Protein AF-A0A645CN27-F1 (afdb_monomer)

InterPro domains:
  IPR013780 Glycosyl hydrolase, all-beta [G3DSA:2.60.40.1180] (3-57)
  IPR013780 Glycosyl hydrolase, all-beta [G3DSA:2.60.40.1180] (58-162)
  IPR033403 Domain of unknown function DUF5110 [PF17137] (73-142)
  IPR048395 Glycosyl hydrolase family 31, C-terminal domain [PF21365] (1-57)
  IPR051816 Glycosyl Hydrolase Family 31 [PTHR43863] (1-114)

Mean predicted aligned error: 4.0 Å

Structure (mmCIF, N/CA/C/O backbone):
data_AF-A0A645CN27-F1
#
_entry.id   AF-A0A645CN27-F1
#
loop_
_atom_site.group_PDB
_atom_site.id
_atom_site.type_symbol
_atom_site.label_atom_id
_atom_site.label_alt_id
_atom_site.label_comp_id
_atom_site.label_asym_id
_atom_site.label_entity_id
_atom_site.label_seq_id
_atom_site.pdbx_PDB_ins_code
_atom_site.Cartn_x
_atom_site.Cartn_y
_atom_site.Cartn_z
_atom_site.occupancy
_atom_site.B_iso_or_equiv
_atom_site.auth_seq_id
_atom_site.auth_comp_id
_atom_site.auth_asym_id
_atom_site.auth_atom_id
_atom_site.pdbx_PDB_model_num
ATOM 1 N N . MET A 1 1 ? -10.201 -2.107 4.453 1.00 93.31 1 MET A N 1
ATOM 2 C CA . MET A 1 1 ? -11.663 -2.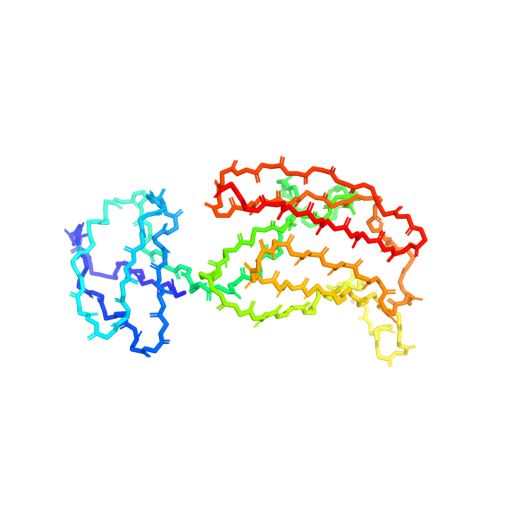084 4.676 1.00 93.31 1 MET A CA 1
ATOM 3 C C . MET A 1 1 ? -12.151 -0.648 4.592 1.00 93.31 1 MET A C 1
ATOM 5 O O . MET A 1 1 ? -11.508 0.226 5.158 1.00 93.31 1 MET A O 1
ATOM 9 N N . VAL A 1 2 ? -13.267 -0.406 3.903 1.00 93.81 2 VAL A N 1
ATOM 10 C CA . VAL A 1 2 ? -13.902 0.919 3.796 1.00 93.81 2 VAL A CA 1
ATOM 11 C C . VAL A 1 2 ? -15.335 0.804 4.308 1.00 93.81 2 VAL A C 1
ATOM 13 O O . VAL A 1 2 ? -16.037 -0.141 3.948 1.00 93.81 2 VAL A O 1
ATOM 16 N N . ALA A 1 3 ? -15.763 1.732 5.161 1.00 93.19 3 ALA A N 1
ATOM 17 C CA . ALA A 1 3 ? -17.072 1.699 5.810 1.00 93.19 3 ALA A CA 1
ATOM 18 C C . ALA A 1 3 ? -17.780 3.067 5.695 1.00 93.19 3 ALA A C 1
ATOM 20 O O . ALA A 1 3 ? -17.893 3.787 6.688 1.00 93.19 3 ALA A O 1
ATOM 21 N N . PRO A 1 4 ? -18.305 3.429 4.506 1.00 91.56 4 PRO A N 1
ATOM 22 C CA . PRO A 1 4 ? -18.884 4.753 4.251 1.00 91.56 4 PRO A CA 1
ATOM 23 C C . PRO A 1 4 ? -20.130 5.038 5.104 1.00 91.56 4 PRO A C 1
ATOM 25 O O . PRO A 1 4 ? -20.914 4.136 5.389 1.00 91.56 4 PRO A O 1
ATOM 28 N N . VAL A 1 5 ? -20.366 6.285 5.501 1.00 90.94 5 VAL A N 1
ATOM 29 C CA . VAL A 1 5 ? -21.633 6.663 6.151 1.00 90.94 5 VAL A CA 1
ATOM 30 C C . VAL A 1 5 ? -22.692 6.872 5.069 1.00 90.94 5 VAL A C 1
ATOM 32 O O . VAL A 1 5 ? -22.509 7.703 4.188 1.00 90.94 5 VAL A O 1
ATOM 35 N N . LEU A 1 6 ? -23.776 6.092 5.112 1.00 90.25 6 LEU A N 1
ATOM 36 C CA . LEU A 1 6 ? -24.801 6.071 4.054 1.00 90.25 6 LEU A CA 1
ATOM 37 C C . LEU A 1 6 ? -26.114 6.753 4.456 1.00 90.25 6 LEU A C 1
ATOM 39 O O . LEU A 1 6 ? -26.921 7.097 3.598 1.00 90.25 6 LEU A O 1
ATOM 43 N N . GLU A 1 7 ? -26.341 6.941 5.754 1.00 90.38 7 GLU A N 1
ATOM 44 C CA . GLU A 1 7 ? -27.564 7.543 6.280 1.00 90.38 7 GLU A CA 1
ATOM 45 C C . GLU A 1 7 ? -27.386 9.048 6.487 1.00 90.38 7 GLU A C 1
ATOM 47 O O . GLU A 1 7 ? -26.429 9.500 7.123 1.00 90.38 7 GLU A O 1
ATOM 52 N N . GLN A 1 8 ? -28.348 9.829 5.991 1.00 90.19 8 GLN A N 1
ATOM 53 C CA . GLN A 1 8 ? -28.351 11.279 6.146 1.00 90.19 8 GLN A CA 1
ATOM 54 C C . GLN A 1 8 ? -28.283 11.680 7.627 1.00 90.19 8 GLN A C 1
ATOM 56 O O . GLN A 1 8 ? -29.024 11.177 8.469 1.00 90.19 8 GLN A O 1
ATOM 61 N N . GLY A 1 9 ? -27.399 12.628 7.940 1.00 89.62 9 GLY A N 1
ATOM 62 C CA . GLY A 1 9 ? -27.280 13.215 9.277 1.00 89.62 9 GLY A CA 1
ATOM 63 C C . GLY A 1 9 ? -26.536 12.356 10.304 1.00 89.62 9 GLY A C 1
ATOM 64 O O . GLY A 1 9 ? -26.266 12.849 11.401 1.00 89.62 9 GLY A O 1
ATOM 65 N N . LYS A 1 10 ? -26.152 11.114 9.980 1.00 91.12 10 LYS A N 1
ATOM 66 C CA . LYS A 1 10 ? -25.263 10.326 10.843 1.00 91.12 10 LYS A CA 1
ATOM 67 C C . LYS A 1 10 ? -23.846 10.900 10.802 1.00 91.12 10 LYS A C 1
ATOM 69 O O . LYS A 1 10 ? -23.338 11.235 9.739 1.00 91.12 10 LYS A O 1
ATOM 74 N N . LYS A 1 11 ? -23.217 10.986 11.975 1.00 92.00 11 LYS A N 1
ATOM 75 C CA . LYS A 1 11 ? -21.825 11.438 12.161 1.00 92.00 11 LYS A CA 1
ATOM 76 C C . LYS A 1 11 ? -20.939 10.391 12.826 1.00 92.00 11 LYS A C 1
ATOM 78 O O . LYS A 1 11 ? -19.790 10.667 13.124 1.00 92.00 11 LYS A O 1
ATOM 83 N N . ALA A 1 12 ? -21.476 9.200 13.064 1.00 93.06 12 ALA A N 1
ATOM 84 C CA . ALA A 1 12 ? -20.742 8.079 13.616 1.00 93.06 12 ALA A CA 1
ATOM 85 C C . ALA A 1 12 ? -21.276 6.778 13.022 1.00 93.06 12 ALA A C 1
ATOM 87 O O . ALA A 1 12 ? -22.451 6.687 12.644 1.00 93.06 12 ALA A O 1
ATOM 88 N N . ARG A 1 13 ? -20.413 5.767 12.952 1.00 93.50 13 ARG A N 1
ATOM 89 C CA . ARG A 1 13 ? -20.758 4.436 12.455 1.00 93.50 13 ARG A CA 1
ATOM 90 C C . ARG A 1 13 ? -20.209 3.366 13.390 1.00 93.50 13 ARG A C 1
ATOM 92 O O . ARG A 1 13 ? -19.045 3.414 13.777 1.00 93.50 13 ARG A O 1
ATOM 99 N N . MET A 1 14 ? -21.044 2.377 13.707 1.00 95.12 14 MET A N 1
ATOM 100 C CA . MET A 1 14 ? -20.586 1.137 14.329 1.00 95.12 14 MET A CA 1
ATOM 101 C C . MET A 1 14 ? -20.001 0.221 13.248 1.00 95.12 14 MET A C 1
ATOM 103 O O . MET A 1 14 ? -20.640 -0.022 12.220 1.00 95.12 14 MET A O 1
ATOM 107 N N . ILE A 1 15 ? -18.781 -0.260 13.461 1.00 96.19 15 ILE A N 1
ATOM 108 C CA . ILE A 1 15 ? -17.993 -1.001 12.473 1.00 96.19 15 ILE A CA 1
ATOM 109 C C . ILE A 1 15 ? -17.481 -2.276 13.131 1.00 96.19 15 ILE A C 1
ATOM 111 O O . ILE A 1 15 ? -16.852 -2.214 14.181 1.00 96.19 15 ILE A O 1
ATOM 115 N N . TYR A 1 16 ? -17.739 -3.426 12.511 1.00 97.31 16 TYR A N 1
ATOM 116 C CA . TYR A 1 16 ? -17.106 -4.678 12.911 1.00 97.31 16 TYR A CA 1
ATOM 117 C C . TYR A 1 16 ? -15.721 -4.781 12.279 1.00 97.31 16 TYR A C 1
ATOM 119 O O . TYR A 1 16 ? -15.599 -4.714 11.055 1.00 97.31 16 TYR A O 1
ATOM 127 N N . LEU A 1 17 ? -14.697 -4.976 13.102 1.00 97.81 17 LEU A N 1
ATOM 128 C CA . LEU A 1 17 ? -13.361 -5.354 12.663 1.00 97.81 17 LEU A CA 1
ATOM 129 C C . LEU A 1 17 ? -13.277 -6.886 12.648 1.00 97.81 17 LEU A C 1
ATOM 131 O O . LEU A 1 17 ? -13.428 -7.499 13.707 1.00 97.81 17 LEU A O 1
ATOM 135 N N . PRO A 1 18 ? -13.056 -7.537 11.492 1.00 97.19 18 PRO A N 1
ATOM 136 C CA . PRO A 1 18 ? -12.944 -8.990 11.420 1.00 97.19 18 PRO A CA 1
ATOM 137 C C . PRO A 1 18 ? -11.858 -9.555 12.339 1.00 97.19 18 PRO A C 1
ATOM 139 O O . PRO A 1 18 ? -10.766 -8.995 12.443 1.00 97.19 18 PRO A O 1
ATOM 142 N N . LYS A 1 19 ? -12.166 -10.676 13.001 1.00 96.12 19 LYS A N 1
ATOM 143 C CA . LYS A 1 19 ? -11.218 -11.421 13.843 1.00 96.12 19 LYS A CA 1
ATOM 144 C C . LYS A 1 19 ? -10.087 -12.021 13.003 1.00 96.12 19 LYS A C 1
ATOM 146 O O . LYS A 1 19 ? -10.325 -12.465 11.886 1.00 96.12 19 LYS A O 1
ATOM 151 N N . GLY A 1 20 ? -8.902 -12.127 13.602 1.00 92.12 20 GLY A N 1
ATOM 152 C CA . GLY A 1 20 ? -7.734 -12.808 13.029 1.00 92.12 20 GLY A CA 1
ATOM 153 C C . GLY A 1 20 ? -6.648 -11.851 12.554 1.00 92.12 20 GLY A C 1
ATOM 154 O O . GLY A 1 20 ? -5.500 -12.258 12.450 1.00 92.12 20 GLY A O 1
ATOM 155 N N . ASP A 1 21 ? -7.002 -10.582 12.362 1.00 93.12 21 ASP A N 1
ATOM 156 C CA . ASP A 1 21 ? -6.091 -9.528 11.941 1.00 93.12 21 ASP A CA 1
ATOM 157 C C . ASP A 1 21 ? -6.167 -8.333 12.888 1.00 93.12 21 ASP A C 1
ATOM 159 O O . ASP A 1 21 ? -7.199 -8.092 13.520 1.00 93.12 21 ASP A O 1
ATOM 163 N N . ASN A 1 22 ? -5.094 -7.551 12.929 1.00 96.06 22 ASN A N 1
ATOM 164 C CA . ASN A 1 22 ? -5.122 -6.211 13.494 1.00 96.06 22 ASN A CA 1
ATOM 165 C C . ASN A 1 22 ? -5.434 -5.197 12.393 1.00 96.06 22 ASN A C 1
ATOM 167 O O . ASN A 1 22 ? -5.098 -5.386 11.218 1.00 96.06 22 ASN A O 1
ATOM 171 N N . TRP A 1 23 ? -6.067 -4.105 12.790 1.00 97.25 23 TRP A N 1
ATOM 172 C CA . TRP A 1 23 ? -6.538 -3.056 11.903 1.00 97.25 23 TRP A CA 1
ATOM 173 C C . TRP A 1 23 ? -5.983 -1.715 12.348 1.00 97.25 23 TRP A C 1
ATOM 175 O O . TRP A 1 23 ? -5.942 -1.423 13.533 1.00 97.25 23 TRP A O 1
ATOM 185 N N . ILE A 1 24 ? -5.590 -0.883 11.398 1.00 96.25 24 ILE A N 1
ATOM 186 C CA . ILE A 1 24 ? -5.040 0.446 11.634 1.00 96.25 24 ILE A CA 1
ATOM 187 C C . ILE A 1 24 ? -6.008 1.454 11.033 1.00 96.25 24 ILE A C 1
ATOM 189 O O . ILE A 1 24 ? -6.341 1.371 9.850 1.00 96.25 24 ILE A O 1
ATOM 193 N N . ASP A 1 25 ? -6.472 2.407 11.831 1.00 95.44 25 ASP A N 1
ATOM 194 C CA . ASP A 1 25 ? -7.265 3.521 11.324 1.00 95.44 25 ASP A CA 1
ATOM 195 C C . ASP A 1 25 ? -6.423 4.349 10.348 1.00 95.44 25 ASP A C 1
ATOM 197 O O . ASP A 1 25 ? -5.334 4.826 10.676 1.00 95.44 25 ASP A O 1
ATOM 201 N N . TYR A 1 26 ? -6.918 4.515 9.123 1.00 94.19 26 TYR A N 1
ATOM 202 C CA . TYR A 1 26 ? -6.176 5.201 8.070 1.00 94.19 26 TYR A CA 1
ATOM 203 C C . TYR A 1 26 ? -5.844 6.656 8.430 1.00 94.19 26 TYR A C 1
ATOM 205 O O . TYR A 1 26 ? -4.791 7.153 8.026 1.00 94.19 26 TYR A O 1
ATOM 213 N N . TRP A 1 27 ? -6.705 7.324 9.198 1.00 92.69 27 TRP A N 1
ATOM 214 C CA . TRP A 1 27 ? -6.581 8.741 9.525 1.00 92.69 27 TRP A CA 1
ATOM 215 C C . TRP A 1 27 ? -5.752 8.963 10.783 1.00 92.69 27 TRP A C 1
ATOM 217 O O . TRP A 1 27 ? -4.820 9.761 10.765 1.00 92.69 27 TRP A O 1
ATOM 227 N N . THR A 1 28 ? -6.079 8.259 11.871 1.00 93.19 28 THR A N 1
ATOM 228 C CA . THR A 1 28 ? -5.436 8.480 13.180 1.00 93.19 28 THR A CA 1
ATOM 229 C C . THR A 1 28 ? -4.188 7.633 13.390 1.00 93.19 28 THR A C 1
ATOM 231 O O . THR A 1 28 ? -3.406 7.928 14.289 1.00 93.19 28 THR A O 1
ATOM 234 N N . LYS A 1 29 ? -3.991 6.594 12.568 1.00 92.25 29 LYS A N 1
ATOM 235 C CA . LYS A 1 29 ? -2.943 5.570 12.717 1.00 92.25 29 LYS A CA 1
ATOM 236 C C . LYS A 1 29 ? -3.056 4.739 13.999 1.00 92.25 29 LYS A C 1
ATOM 238 O O . LYS A 1 29 ? -2.130 4.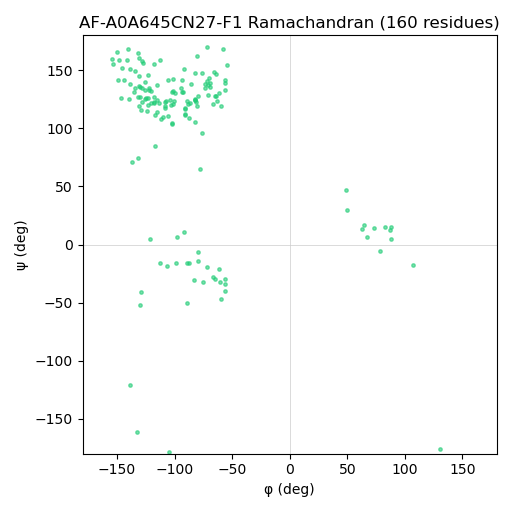011 14.336 1.00 92.25 29 LYS A O 1
ATOM 243 N N . GLU A 1 30 ? -4.188 4.816 14.694 1.00 93.75 30 GLU A N 1
ATOM 244 C CA . GLU A 1 30 ? -4.474 3.984 15.861 1.00 93.75 30 GLU A CA 1
ATOM 245 C C . GLU A 1 30 ? -4.684 2.522 15.446 1.00 93.75 30 GLU A C 1
ATOM 247 O O . GLU A 1 30 ? -5.379 2.246 14.464 1.00 93.75 30 GLU A O 1
ATOM 252 N N . SER A 1 31 ? -4.087 1.595 16.198 1.00 94.38 31 SER A N 1
ATOM 253 C CA . SER A 1 31 ? -4.225 0.152 15.985 1.00 94.38 31 SER A CA 1
ATOM 254 C C . SER A 1 31 ? -5.343 -0.438 16.839 1.00 94.38 31 SER A C 1
ATOM 256 O O . SER A 1 31 ? -5.491 -0.116 18.015 1.00 94.38 31 SER A O 1
ATOM 258 N N . PHE A 1 32 ? -6.069 -1.386 16.261 1.00 96.62 32 PHE A N 1
ATOM 259 C CA . PHE A 1 32 ? -7.181 -2.103 16.862 1.00 96.62 32 PHE A CA 1
ATOM 260 C C . PHE A 1 32 ? -6.995 -3.602 16.656 1.00 96.62 32 PHE A C 1
ATOM 262 O O . PHE A 1 32 ? -6.693 -4.057 15.550 1.00 96.62 32 PHE A O 1
ATOM 269 N N . GLU A 1 33 ? -7.248 -4.388 17.696 1.00 97.12 33 GLU A N 1
ATOM 270 C CA . GLU A 1 33 ? -7.374 -5.836 17.540 1.00 97.12 33 GLU A CA 1
ATOM 271 C C . GLU A 1 33 ? -8.668 -6.175 16.785 1.00 97.12 33 GLU A C 1
ATOM 273 O O . GLU A 1 33 ? -9.703 -5.528 16.959 1.00 97.12 33 GLU A O 1
ATOM 278 N N . GLY A 1 34 ? -8.638 -7.192 15.931 1.00 97.44 34 GLY A N 1
ATOM 279 C CA . GLY A 1 34 ? -9.834 -7.685 15.257 1.00 97.44 34 GLY A CA 1
ATOM 280 C C . GLY A 1 34 ? -10.795 -8.434 16.185 1.00 97.44 34 GLY A C 1
ATOM 281 O O . GLY A 1 34 ? -10.473 -8.823 17.303 1.00 97.44 34 GLY A O 1
ATOM 282 N N . GLY A 1 35 ? -11.990 -8.721 15.678 1.00 97.69 35 GLY A N 1
ATOM 283 C CA . GLY A 1 35 ? -13.017 -9.505 16.363 1.00 97.69 35 GLY A CA 1
ATOM 284 C C . GLY A 1 35 ? -13.950 -8.688 17.250 1.00 97.69 35 GLY A C 1
ATOM 285 O O . GLY A 1 35 ? -14.677 -9.273 18.050 1.00 97.69 35 GLY A O 1
ATOM 286 N N . GLN A 1 36 ? -13.965 -7.366 17.089 1.00 97.50 36 GLN A N 1
ATOM 287 C CA . GLN A 1 36 ? -14.750 -6.444 17.904 1.00 97.50 36 GLN A CA 1
ATOM 288 C C . GLN A 1 36 ? -15.546 -5.456 17.052 1.00 97.50 36 GLN A C 1
ATOM 290 O O . GLN A 1 36 ? -15.237 -5.220 15.884 1.00 97.50 36 GLN A O 1
ATOM 295 N N . TYR A 1 37 ? -16.577 -4.870 17.657 1.00 97.56 37 TYR A N 1
ATOM 296 C CA . TYR A 1 37 ? -17.254 -3.700 17.113 1.00 97.56 37 TYR A CA 1
ATOM 297 C C . TYR A 1 37 ? -16.657 -2.442 17.733 1.00 97.56 37 TYR A C 1
ATOM 299 O O . TYR A 1 37 ? -16.502 -2.369 18.948 1.00 97.56 37 TYR A O 1
ATOM 307 N N . ILE A 1 38 ? -16.384 -1.445 16.901 1.00 96.94 38 ILE A N 1
ATOM 308 C CA . ILE A 1 38 ? -15.957 -0.112 17.327 1.00 96.94 38 ILE A CA 1
ATOM 309 C C . ILE A 1 38 ? -16.982 0.929 16.882 1.00 96.94 38 ILE A C 1
ATOM 311 O O . ILE A 1 38 ? -17.708 0.721 15.907 1.00 96.94 38 ILE A O 1
ATOM 315 N N . ILE A 1 39 ? -17.029 2.062 17.579 1.00 95.94 39 ILE A N 1
ATOM 316 C CA . ILE A 1 39 ? -17.769 3.248 17.143 1.00 95.94 39 ILE A CA 1
ATOM 317 C C . ILE A 1 39 ? -16.746 4.243 16.608 1.00 95.94 39 ILE A C 1
ATOM 319 O O . ILE A 1 39 ? -15.853 4.665 17.338 1.00 95.94 39 ILE A O 1
ATOM 323 N N . LYS A 1 40 ? -16.874 4.609 15.332 1.00 95.19 40 LYS A N 1
ATOM 324 C CA . LYS A 1 40 ? -16.019 5.605 14.688 1.00 95.19 40 LYS A CA 1
ATOM 325 C C . LYS A 1 40 ? -16.804 6.880 14.446 1.00 95.19 40 LYS A C 1
ATOM 327 O O . LYS A 1 40 ? -17.805 6.849 13.728 1.00 95.19 40 LYS A O 1
ATOM 332 N N . GLU A 1 41 ? -16.309 7.986 14.989 1.00 94.50 41 GLU A N 1
ATOM 333 C CA . GLU A 1 41 ? -16.725 9.323 14.572 1.00 94.50 41 GLU A CA 1
ATOM 334 C C . GLU A 1 41 ? -16.301 9.556 13.116 1.00 94.50 41 GLU A C 1
ATOM 336 O O . GLU A 1 41 ? -15.151 9.335 12.726 1.00 94.50 41 GLU A O 1
ATOM 341 N N . ALA A 1 42 ? -17.267 9.972 12.312 1.00 92.19 42 ALA A N 1
ATOM 342 C CA . ALA A 1 42 ? -17.192 10.170 10.876 1.00 92.19 42 ALA A CA 1
ATOM 343 C C . ALA A 1 42 ? -17.897 11.495 10.526 1.00 92.19 42 ALA A C 1
ATOM 345 O O . ALA A 1 42 ? -19.016 11.480 9.998 1.00 92.19 42 ALA A O 1
ATOM 346 N N . PRO A 1 43 ? -17.297 12.653 10.881 1.00 90.81 43 PRO A N 1
ATOM 347 C CA . PRO A 1 43 ? -17.728 13.939 10.338 1.00 90.81 43 PRO A CA 1
ATOM 348 C C . PRO A 1 43 ? -17.632 13.926 8.804 1.00 90.81 43 PRO A C 1
ATOM 350 O O . PRO A 1 43 ? -17.060 13.013 8.212 1.00 90.81 43 PRO A O 1
ATOM 353 N N . LEU A 1 44 ? -18.208 14.936 8.151 1.00 88.69 44 LEU A N 1
ATOM 354 C CA . LEU A 1 44 ? -18.420 14.940 6.699 1.00 88.69 44 LEU A CA 1
ATOM 355 C C . LEU A 1 44 ? -17.127 14.725 5.892 1.00 88.69 44 LEU A C 1
ATOM 357 O O . LEU A 1 44 ? -17.158 14.085 4.845 1.00 88.69 44 LEU A O 1
ATOM 361 N N . GLU A 1 45 ? -16.001 15.231 6.387 1.00 89.88 45 GLU A N 1
ATOM 362 C CA . GLU A 1 45 ? -14.684 15.111 5.764 1.00 89.88 45 GLU A CA 1
ATOM 363 C C . GLU A 1 45 ? -13.976 13.760 5.990 1.00 89.88 45 GLU A C 1
ATOM 365 O O . GLU A 1 45 ? -12.931 13.515 5.389 1.00 89.88 45 GLU A O 1
ATOM 370 N N . ILE A 1 46 ? -14.526 12.863 6.818 1.00 91.19 46 ILE A N 1
ATOM 371 C CA . ILE A 1 46 ? -13.899 11.581 7.166 1.00 91.19 46 ILE A CA 1
ATOM 372 C C . ILE A 1 46 ? -14.759 10.416 6.678 1.00 91.19 46 ILE A C 1
ATOM 374 O O . ILE A 1 46 ? -15.803 10.095 7.244 1.00 91.19 46 ILE A O 1
ATOM 378 N N . CYS A 1 47 ? -14.248 9.688 5.684 1.00 93.56 47 CYS A N 1
ATOM 379 C CA . CYS A 1 47 ? -14.735 8.345 5.379 1.00 93.56 47 CYS A CA 1
ATOM 380 C C . CYS A 1 47 ? -13.991 7.319 6.252 1.00 93.56 47 CYS A C 1
ATOM 382 O O . CYS A 1 47 ? -12.769 7.226 6.139 1.00 93.56 47 CYS A O 1
ATOM 384 N N . PRO A 1 48 ? -14.667 6.504 7.084 1.00 95.44 48 PRO A N 1
ATOM 385 C CA . PRO A 1 48 ? -14.004 5.458 7.858 1.00 95.44 48 PRO A CA 1
ATOM 386 C C . PRO A 1 48 ? -13.282 4.443 6.963 1.00 95.44 48 PRO A C 1
ATOM 388 O O . PRO A 1 48 ? -13.900 3.759 6.138 1.00 95.44 48 PRO A O 1
ATOM 391 N N . ILE A 1 49 ? -11.964 4.342 7.138 1.00 96.19 49 ILE A N 1
ATOM 392 C CA . ILE A 1 49 ? -11.084 3.427 6.410 1.00 96.19 49 ILE A CA 1
ATOM 393 C C . ILE A 1 49 ? -10.145 2.781 7.425 1.00 96.19 49 ILE A C 1
ATOM 395 O O . ILE A 1 49 ? -9.522 3.468 8.231 1.00 96.19 49 ILE A O 1
ATOM 399 N N . TYR A 1 50 ? -10.034 1.458 7.347 1.00 97.12 50 TYR A N 1
ATOM 400 C CA . TYR A 1 50 ? -9.159 0.659 8.196 1.00 97.12 50 TYR A CA 1
ATOM 401 C C . TYR A 1 50 ? -8.253 -0.204 7.333 1.00 97.12 50 TYR A C 1
ATOM 403 O O . TYR A 1 50 ? -8.725 -0.961 6.474 1.00 97.12 50 TYR A O 1
ATOM 411 N N . ILE A 1 51 ? -6.954 -0.086 7.560 1.00 97.06 51 ILE A N 1
ATOM 412 C CA .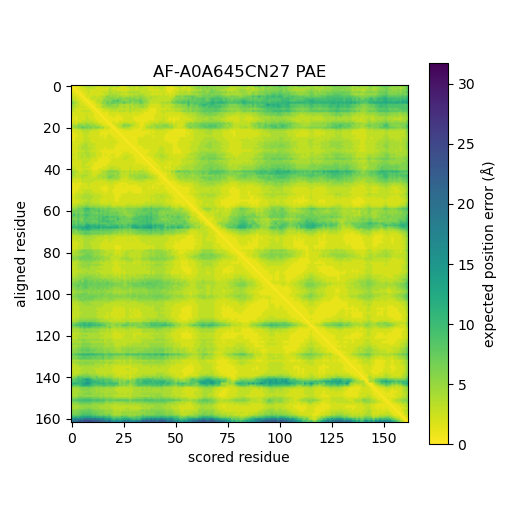 ILE A 1 51 ? -5.918 -0.843 6.873 1.00 97.06 51 ILE A CA 1
ATOM 413 C C . ILE A 1 51 ? -5.613 -2.091 7.688 1.00 97.06 51 ILE A C 1
ATOM 415 O O . ILE A 1 51 ? -5.425 -2.014 8.894 1.00 97.06 51 ILE A O 1
ATOM 419 N N . LYS A 1 52 ? -5.587 -3.252 7.044 1.00 96.94 52 LYS A N 1
ATOM 420 C CA . LYS A 1 52 ? -5.194 -4.498 7.701 1.00 96.94 52 LYS A CA 1
ATOM 421 C C . LYS A 1 52 ? -3.672 -4.486 7.922 1.00 96.94 52 LYS A C 1
ATOM 423 O O . LYS A 1 52 ? -2.948 -4.131 6.991 1.00 96.94 52 LYS A O 1
ATOM 428 N N . GLU A 1 53 ? -3.174 -4.865 9.100 1.00 95.94 53 GLU A N 1
ATOM 429 C CA . GLU A 1 53 ? -1.727 -5.075 9.292 1.00 95.94 53 GLU A CA 1
ATOM 430 C C . GLU A 1 53 ? -1.193 -6.107 8.282 1.00 95.94 53 GLU A C 1
ATOM 432 O O . GLU A 1 53 ? -1.865 -7.082 7.951 1.00 95.94 53 GLU A O 1
ATOM 437 N N . GLY A 1 54 ? 0.009 -5.878 7.754 1.00 96.44 54 GLY A N 1
ATOM 438 C CA . GLY A 1 54 ? 0.572 -6.656 6.646 1.00 96.44 54 GLY A CA 1
ATOM 439 C C . GLY A 1 54 ? 0.095 -6.206 5.261 1.00 96.44 54 GLY A C 1
ATOM 440 O O . GLY A 1 54 ? 0.244 -6.945 4.291 1.00 96.44 54 GLY A O 1
ATOM 441 N N . SER A 1 55 ? -0.498 -5.014 5.139 1.00 97.38 55 SER A N 1
ATOM 442 C CA . SER A 1 55 ? -0.864 -4.449 3.833 1.00 97.38 55 SER A CA 1
ATOM 443 C C . SER A 1 55 ? 0.310 -3.700 3.201 1.00 97.38 55 SER A C 1
ATOM 445 O O . SER A 1 55 ? 0.984 -2.908 3.861 1.00 97.38 55 SER A O 1
ATOM 447 N N . ILE A 1 56 ? 0.488 -3.896 1.895 1.00 98.12 56 ILE A N 1
ATOM 448 C CA . ILE A 1 56 ? 1.363 -3.099 1.028 1.00 98.12 56 ILE A CA 1
ATOM 449 C C . ILE A 1 56 ? 0.445 -2.399 0.033 1.00 98.12 56 ILE A C 1
ATOM 451 O O . ILE A 1 56 ? -0.226 -3.062 -0.756 1.00 98.12 56 ILE A O 1
ATOM 455 N N . ILE A 1 57 ? 0.373 -1.074 0.103 1.00 97.06 57 ILE A N 1
ATOM 456 C CA . ILE A 1 57 ? -0.530 -0.281 -0.730 1.00 97.06 57 ILE A CA 1
ATOM 457 C C . ILE A 1 57 ? 0.319 0.530 -1.709 1.00 97.06 57 ILE A C 1
ATOM 459 O O . ILE A 1 57 ? 1.004 1.461 -1.274 1.00 97.06 57 ILE A O 1
ATOM 463 N N . PRO A 1 58 ? 0.321 0.184 -3.009 1.00 96.56 58 PRO A N 1
ATOM 464 C CA . PRO A 1 58 ? 0.989 0.994 -4.009 1.00 96.56 58 PRO A CA 1
ATOM 465 C C . PRO A 1 58 ? 0.211 2.283 -4.260 1.00 96.56 58 PRO A C 1
ATOM 467 O O . PRO A 1 58 ? -1.018 2.298 -4.314 1.00 96.56 58 PRO A O 1
ATOM 470 N N . ASN A 1 59 ? 0.959 3.357 -4.440 1.00 92.75 59 ASN A N 1
ATOM 471 C CA . ASN A 1 59 ? 0.492 4.694 -4.736 1.00 92.75 59 ASN A CA 1
ATOM 472 C C . ASN A 1 59 ? 1.425 5.339 -5.767 1.00 92.75 59 ASN A C 1
ATOM 474 O O . ASN A 1 59 ? 2.529 4.862 -6.050 1.00 92.75 59 ASN A O 1
ATOM 478 N N . PHE A 1 60 ? 0.982 6.469 -6.299 1.00 87.38 60 PHE A N 1
ATOM 479 C CA . PHE A 1 60 ? 1.740 7.282 -7.241 1.00 87.38 60 PHE A CA 1
ATOM 480 C C . PHE A 1 60 ? 1.702 8.744 -6.786 1.00 87.38 60 PHE A C 1
ATOM 482 O O . PHE A 1 60 ? 0.882 9.095 -5.931 1.00 87.38 60 PHE A O 1
ATOM 489 N N . PRO A 1 61 ? 2.575 9.607 -7.328 1.00 85.94 61 PRO A N 1
ATOM 490 C CA . PRO A 1 61 ? 2.464 11.044 -7.123 1.00 85.94 61 PRO A CA 1
ATOM 491 C C . PRO A 1 61 ? 1.076 11.557 -7.520 1.00 85.94 61 PRO A C 1
ATOM 493 O O . PRO A 1 61 ? 0.404 10.967 -8.364 1.00 85.94 61 PRO A O 1
ATOM 496 N N . GLU A 1 62 ? 0.661 12.672 -6.926 1.00 88.19 62 GLU A N 1
ATOM 497 C CA . GLU A 1 62 ? -0.587 13.331 -7.299 1.00 88.19 62 GLU A CA 1
ATOM 498 C C . GLU A 1 62 ? -0.536 13.777 -8.770 1.00 88.19 62 GLU A C 1
ATOM 500 O O . GLU A 1 62 ? 0.431 14.407 -9.213 1.00 88.19 62 GLU A O 1
ATOM 505 N N . LEU A 1 63 ? -1.580 13.423 -9.520 1.00 88.38 63 LEU A N 1
ATOM 506 C CA . LEU A 1 63 ? -1.762 13.751 -10.931 1.00 88.38 63 LEU A CA 1
ATOM 507 C C . LEU A 1 63 ? -3.167 14.321 -11.126 1.00 88.38 63 LEU A C 1
ATOM 509 O O . LEU A 1 63 ? -4.124 13.866 -10.502 1.00 88.38 63 LEU A O 1
ATOM 513 N N . SER A 1 64 ? -3.299 15.274 -12.041 1.00 90.00 64 SER A N 1
ATOM 514 C CA . SER A 1 64 ? -4.586 15.858 -12.431 1.00 90.00 64 SER A CA 1
ATOM 515 C C . SER A 1 64 ? -5.389 14.902 -13.317 1.00 90.00 64 SER A C 1
ATOM 517 O O . SER A 1 64 ? -6.617 14.897 -13.283 1.00 90.00 64 SER A O 1
ATOM 519 N N . TYR A 1 65 ? -4.694 14.103 -14.131 1.00 87.25 65 TYR A N 1
ATOM 520 C CA . TYR A 1 65 ? -5.264 13.060 -14.981 1.00 87.25 65 TYR A CA 1
ATOM 521 C C . TYR A 1 65 ? -4.227 11.963 -15.261 1.00 87.25 65 TYR A C 1
ATOM 523 O O . TYR A 1 65 ? -3.017 12.165 -15.124 1.00 87.25 65 TYR A O 1
ATOM 531 N N . ILE A 1 66 ? -4.704 10.782 -15.659 1.00 85.19 66 ILE A N 1
ATOM 532 C CA . ILE A 1 66 ? -3.845 9.645 -16.012 1.00 85.19 66 ILE A CA 1
ATOM 533 C C . ILE A 1 66 ? -3.007 10.010 -17.243 1.00 85.19 66 ILE A C 1
ATOM 535 O O . ILE A 1 66 ? -3.549 10.443 -18.254 1.00 85.19 66 ILE A O 1
ATOM 539 N N . GLY A 1 67 ? -1.687 9.833 -17.153 1.00 82.44 67 GLY A N 1
ATOM 540 C CA . GLY A 1 67 ? -0.761 10.138 -18.248 1.00 82.44 67 GLY A CA 1
ATOM 541 C C . GLY A 1 67 ? -0.252 11.583 -18.291 1.00 82.44 67 GLY A C 1
ATOM 542 O O . GLY A 1 67 ? 0.500 11.910 -19.202 1.00 82.44 67 GLY A O 1
ATOM 543 N N . GLU A 1 68 ? -0.591 12.437 -17.313 1.00 86.44 68 GLU A N 1
ATOM 544 C CA . GLU A 1 68 ? -0.054 13.812 -17.230 1.00 86.44 68 GLU A CA 1
ATOM 545 C C . GLU A 1 68 ? 1.485 13.831 -17.188 1.00 86.44 68 GLU A C 1
ATOM 547 O O . GLU A 1 68 ? 2.126 14.692 -17.792 1.00 86.44 68 GLU A O 1
ATOM 552 N N . LYS A 1 69 ? 2.084 12.890 -16.448 1.00 85.88 69 LYS A N 1
ATOM 553 C CA . LYS A 1 69 ? 3.531 12.785 -16.233 1.00 85.88 69 LYS A CA 1
ATOM 554 C C . LYS A 1 69 ? 3.968 11.332 -16.295 1.00 85.88 69 LYS A C 1
ATOM 556 O O . LYS A 1 69 ? 3.227 10.431 -15.898 1.00 85.88 69 LYS A O 1
ATOM 561 N N . ASP A 1 70 ? 5.211 11.120 -16.711 1.00 87.62 70 ASP A N 1
ATOM 562 C CA . ASP A 1 70 ? 5.858 9.828 -16.523 1.00 87.62 70 ASP A CA 1
ATOM 563 C C . ASP A 1 70 ? 6.079 9.576 -15.028 1.00 87.62 70 ASP A C 1
ATOM 565 O O . ASP A 1 70 ? 6.757 10.335 -14.332 1.00 87.62 70 ASP A O 1
ATOM 569 N N . ILE A 1 71 ? 5.500 8.485 -14.532 1.00 91.38 71 ILE A N 1
ATOM 570 C CA . ILE A 1 71 ? 5.626 8.084 -13.134 1.00 91.38 71 ILE A CA 1
ATOM 571 C C . ILE A 1 71 ? 6.947 7.332 -12.969 1.00 91.38 71 ILE A C 1
ATOM 573 O O . ILE A 1 71 ? 7.075 6.180 -13.380 1.00 91.38 71 ILE A O 1
ATOM 577 N N . LYS A 1 72 ? 7.932 8.001 -12.366 1.00 93.81 72 LYS A N 1
ATOM 578 C CA . LYS A 1 72 ? 9.275 7.454 -12.113 1.00 93.81 72 LYS A CA 1
ATOM 579 C C . LYS A 1 72 ? 9.489 6.933 -10.696 1.00 93.81 72 LYS A C 1
ATOM 581 O O . LYS A 1 72 ? 10.405 6.147 -10.478 1.00 93.81 72 LYS A O 1
ATOM 586 N N . THR A 1 73 ? 8.614 7.304 -9.768 1.00 95.44 73 THR A N 1
ATOM 587 C CA . THR A 1 73 ? 8.682 6.890 -8.364 1.00 95.44 73 THR A CA 1
ATOM 588 C C . THR A 1 73 ? 7.497 5.989 -8.039 1.00 95.44 73 THR A C 1
ATOM 590 O O . THR A 1 73 ? 6.346 6.410 -8.165 1.00 95.44 73 THR A O 1
ATOM 593 N N . LEU A 1 74 ? 7.773 4.763 -7.594 1.00 96.06 74 LEU A N 1
ATOM 594 C CA . LEU A 1 74 ? 6.769 3.902 -6.968 1.00 96.06 74 LEU A CA 1
ATOM 595 C C . LEU A 1 74 ? 6.617 4.317 -5.503 1.00 96.06 74 LEU A C 1
ATOM 597 O O . LEU A 1 74 ? 7.599 4.312 -4.765 1.00 96.06 74 LEU A O 1
ATOM 601 N N . ILE A 1 75 ? 5.414 4.673 -5.060 1.00 96.56 75 ILE A N 1
ATOM 602 C CA . ILE A 1 75 ? 5.161 4.958 -3.643 1.00 96.56 75 ILE A CA 1
ATOM 603 C C . ILE A 1 75 ? 4.524 3.714 -3.025 1.00 96.56 75 ILE A C 1
ATOM 605 O O . ILE A 1 75 ? 3.572 3.177 -3.578 1.00 96.56 75 ILE A O 1
ATOM 609 N N . LEU A 1 76 ? 5.041 3.240 -1.896 1.00 97.62 76 LEU A N 1
ATOM 610 C CA . LEU A 1 76 ? 4.505 2.094 -1.164 1.00 97.62 76 LEU A CA 1
ATOM 611 C C . LEU A 1 76 ? 4.192 2.500 0.273 1.00 97.62 76 LEU A C 1
ATOM 613 O O . LEU A 1 76 ? 5.101 2.779 1.053 1.00 97.62 76 LEU A O 1
ATOM 617 N N . ASP A 1 77 ? 2.919 2.473 0.650 1.00 97.00 77 ASP A N 1
ATOM 618 C CA . ASP A 1 77 ? 2.516 2.539 2.051 1.00 97.00 77 ASP A CA 1
ATOM 619 C C . ASP A 1 77 ? 2.491 1.121 2.626 1.00 97.00 77 ASP A C 1
ATOM 621 O O . ASP A 1 77 ? 1.642 0.300 2.271 1.00 97.00 77 ASP A O 1
ATOM 625 N N . ILE A 1 78 ? 3.453 0.822 3.500 1.00 97.31 78 ILE A N 1
ATOM 626 C CA . ILE A 1 78 ? 3.632 -0.502 4.099 1.00 97.31 78 ILE A CA 1
ATOM 627 C C . ILE A 1 78 ? 3.215 -0.437 5.564 1.00 97.31 78 ILE A C 1
ATOM 629 O O . ILE A 1 78 ? 3.832 0.260 6.372 1.00 97.31 78 ILE A O 1
ATOM 633 N N . TYR A 1 79 ? 2.180 -1.198 5.905 1.00 96.00 79 TYR A N 1
ATOM 634 C CA . TYR A 1 79 ? 1.665 -1.330 7.263 1.00 96.00 79 TYR A CA 1
ATOM 635 C C . TYR A 1 79 ? 2.158 -2.653 7.841 1.00 96.00 79 TYR A C 1
ATOM 637 O O . TYR A 1 79 ? 1.687 -3.718 7.455 1.00 96.00 79 TYR A O 1
ATOM 645 N N . THR A 1 80 ? 3.152 -2.600 8.722 1.00 93.88 80 THR A N 1
ATOM 646 C CA . THR A 1 80 ? 3.871 -3.787 9.205 1.00 93.88 80 THR A CA 1
ATOM 647 C C . THR A 1 80 ? 3.064 -4.579 10.230 1.00 93.88 80 THR A C 1
ATOM 649 O O . THR A 1 80 ? 2.377 -3.991 11.057 1.00 93.88 80 THR A O 1
ATOM 652 N N . VAL A 1 81 ? 3.231 -5.902 10.242 1.00 93.62 81 VAL A N 1
ATOM 653 C CA . VAL A 1 81 ? 2.842 -6.771 11.370 1.00 93.62 81 VAL A CA 1
ATOM 654 C C . VAL A 1 81 ? 3.902 -6.730 12.475 1.00 93.62 81 VAL A C 1
ATOM 656 O O . VAL A 1 81 ? 5.040 -6.356 12.203 1.00 93.62 81 VAL A O 1
ATOM 659 N N . LYS A 1 82 ? 3.582 -7.152 13.707 1.00 91.06 82 LYS A N 1
ATOM 660 C CA . LYS A 1 82 ? 4.583 -7.285 14.794 1.00 91.06 82 LYS A CA 1
ATOM 661 C C . LYS A 1 82 ? 5.708 -8.265 14.435 1.00 91.06 82 LYS A C 1
ATOM 663 O O . LYS A 1 82 ? 6.887 -7.945 14.606 1.00 91.06 82 LYS A O 1
ATOM 668 N N . GLU A 1 83 ? 5.319 -9.427 13.920 1.00 94.38 83 GLU A N 1
ATOM 669 C CA . GLU A 1 83 ? 6.205 -10.484 13.440 1.00 94.38 83 GLU A CA 1
ATOM 670 C C . GLU A 1 83 ? 5.524 -11.250 12.300 1.00 94.38 83 GLU A C 1
ATOM 672 O O . GLU A 1 83 ? 4.310 -11.461 12.343 1.00 94.38 83 GLU A O 1
ATOM 677 N N . GLY A 1 84 ?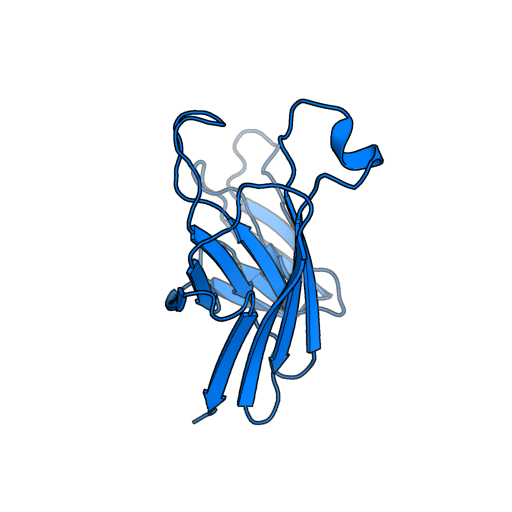 6.289 -11.640 11.282 1.00 95.81 84 GLY A N 1
ATOM 678 C CA . GLY A 1 84 ? 5.808 -12.439 10.156 1.00 95.81 84 GLY A CA 1
ATOM 679 C C . GLY A 1 84 ? 6.194 -11.878 8.792 1.00 95.81 84 GLY A C 1
ATOM 680 O O . GLY A 1 84 ? 6.910 -10.882 8.675 1.00 95.81 84 GLY A O 1
ATOM 681 N N . GLU A 1 85 ? 5.698 -12.543 7.753 1.00 97.50 85 GLU A N 1
ATOM 682 C CA . GLU A 1 85 ? 5.996 -12.243 6.354 1.00 97.50 85 GLU A CA 1
ATOM 683 C C . GLU A 1 85 ? 4.719 -11.963 5.564 1.00 97.50 85 GLU A C 1
ATOM 685 O O . GLU A 1 85 ? 3.669 -12.555 5.820 1.00 97.50 85 GLU A O 1
ATOM 690 N N . PHE A 1 86 ? 4.815 -11.064 4.592 1.00 97.75 86 PHE A N 1
ATOM 691 C CA . PHE A 1 86 ? 3.737 -10.749 3.662 1.00 97.75 86 PHE A CA 1
ATOM 692 C C . PHE A 1 86 ? 4.308 -10.218 2.347 1.00 97.75 86 PHE A C 1
ATOM 694 O O . PHE A 1 86 ? 5.426 -9.697 2.293 1.00 97.75 86 PHE A O 1
ATOM 701 N N . GLU A 1 87 ? 3.541 -10.363 1.270 1.00 98.06 87 GLU A N 1
ATOM 702 C CA . GLU A 1 87 ? 3.976 -9.974 -0.067 1.00 98.06 87 GLU A CA 1
ATOM 703 C C . GLU A 1 87 ? 2.859 -9.337 -0.893 1.00 98.06 87 GLU A C 1
ATOM 705 O O . GLU A 1 87 ? 1.668 -9.523 -0.636 1.00 98.06 87 GLU A O 1
ATOM 710 N N . TYR A 1 88 ? 3.269 -8.575 -1.901 1.00 98.38 88 TYR A N 1
ATOM 711 C CA . TYR A 1 88 ? 2.398 -7.969 -2.895 1.00 98.38 88 TYR A CA 1
ATOM 712 C C . TYR A 1 88 ? 3.086 -7.968 -4.259 1.00 98.38 88 TYR A C 1
ATOM 714 O O . TYR A 1 88 ? 4.287 -7.714 -4.366 1.00 98.38 88 TYR A O 1
ATOM 722 N N . HIS A 1 89 ? 2.310 -8.227 -5.308 1.00 98.31 89 HIS A N 1
ATOM 723 C CA . HIS A 1 89 ? 2.773 -8.146 -6.685 1.00 98.31 89 HIS A CA 1
ATOM 724 C C . HIS A 1 89 ? 2.199 -6.891 -7.338 1.00 98.31 89 HIS A C 1
ATOM 726 O O . HIS A 1 89 ? 0.996 -6.811 -7.584 1.00 98.31 89 HIS A O 1
ATOM 732 N N . HIS A 1 90 ? 3.067 -5.920 -7.617 1.00 97.88 90 HIS A N 1
ATOM 733 C CA . HIS A 1 90 ? 2.693 -4.682 -8.294 1.00 97.88 90 HIS A CA 1
ATOM 734 C C . HIS A 1 90 ? 2.807 -4.855 -9.807 1.00 97.88 90 HIS A C 1
ATOM 736 O O . HIS A 1 90 ? 3.867 -5.214 -10.324 1.00 97.88 90 HIS A O 1
ATOM 742 N N . TYR A 1 91 ? 1.704 -4.608 -10.502 1.00 97.62 91 TYR A N 1
ATOM 743 C CA . TYR A 1 91 ? 1.564 -4.803 -11.939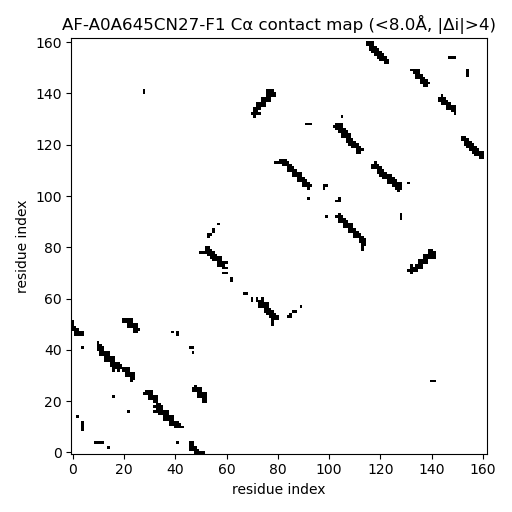 1.00 97.62 91 TYR A CA 1
ATOM 744 C C . TYR A 1 91 ? 1.563 -3.461 -12.671 1.00 97.62 91 TYR A C 1
ATOM 746 O O . TYR A 1 91 ? 0.966 -2.496 -12.195 1.00 97.62 91 TYR A O 1
ATOM 754 N N . GLN A 1 92 ? 2.202 -3.407 -13.838 1.00 96.38 92 GLN A N 1
ATOM 755 C CA . GLN A 1 92 ? 2.262 -2.204 -14.664 1.00 96.38 92 GLN A CA 1
ATOM 756 C C . GLN A 1 92 ? 2.277 -2.560 -16.155 1.00 96.38 92 GLN A C 1
ATOM 758 O O . GLN A 1 92 ? 3.158 -3.286 -16.606 1.00 96.38 92 GLN A O 1
ATOM 763 N N . ASP A 1 93 ? 1.357 -2.000 -16.930 1.00 95.69 93 ASP A N 1
ATOM 764 C CA . ASP A 1 93 ? 1.325 -2.052 -18.394 1.00 95.69 93 ASP A CA 1
ATOM 765 C C . ASP A 1 93 ? 1.073 -0.642 -18.967 1.00 95.69 93 ASP A C 1
ATOM 767 O O . ASP A 1 93 ? 1.320 0.364 -18.292 1.00 95.69 93 ASP A O 1
ATOM 771 N N . ASP A 1 94 ? 0.646 -0.554 -20.226 1.00 93.75 94 ASP A N 1
ATOM 772 C CA . ASP A 1 94 ? 0.308 0.718 -20.866 1.00 93.75 94 ASP A CA 1
ATOM 773 C C . ASP A 1 94 ? -1.087 1.256 -20.489 1.00 93.75 94 ASP A C 1
ATOM 775 O O . ASP A 1 94 ? -1.355 2.432 -20.722 1.00 93.75 94 ASP A O 1
ATOM 779 N N . GLY A 1 95 ? -1.952 0.435 -19.879 1.00 92.88 95 GLY A N 1
ATOM 780 C CA . GLY A 1 95 ? -3.331 0.776 -19.526 1.00 92.88 95 GLY A CA 1
ATOM 781 C C . GLY A 1 95 ? -4.286 0.994 -20.708 1.00 92.88 95 GLY A C 1
ATOM 782 O O . GLY A 1 95 ? -5.426 1.405 -20.483 1.00 92.88 95 GLY A O 1
ATOM 783 N N . GLU A 1 96 ? -3.861 0.736 -21.948 1.00 93.12 96 GLU A N 1
ATOM 784 C CA . GLU A 1 96 ? -4.593 1.113 -23.167 1.00 93.12 96 GLU A CA 1
ATOM 785 C C . GLU A 1 96 ? -4.781 -0.051 -24.146 1.00 93.12 96 GLU A C 1
ATOM 787 O O . GLU A 1 96 ? -5.853 -0.193 -24.745 1.00 93.12 96 GLU A O 1
ATOM 792 N N . SER A 1 97 ? -3.757 -0.884 -24.337 1.00 96.31 97 SER A N 1
ATOM 793 C CA . SER A 1 97 ? -3.735 -1.900 -25.388 1.00 96.31 97 SER A CA 1
ATOM 794 C C . SER A 1 97 ? -3.966 -3.320 -24.851 1.00 96.31 97 SER A C 1
ATOM 796 O O . SER A 1 97 ? -4.198 -3.558 -23.666 1.00 96.31 97 SER A O 1
ATOM 798 N N . PHE A 1 98 ? -3.921 -4.309 -25.750 1.00 97.62 98 PHE A N 1
ATOM 799 C CA . PHE A 1 98 ? -3.923 -5.729 -25.383 1.00 97.62 98 PHE A CA 1
ATOM 800 C C . PHE A 1 98 ? -2.523 -6.354 -25.357 1.00 97.62 98 PHE A C 1
ATOM 802 O O . PHE A 1 98 ? -2.419 -7.566 -25.167 1.00 97.62 98 PHE A O 1
ATOM 809 N N . GLU A 1 99 ? -1.456 -5.568 -25.526 1.00 97.94 99 GLU A N 1
ATOM 810 C CA . GLU A 1 99 ? -0.081 -6.077 -25.604 1.00 97.94 99 GLU A CA 1
ATOM 811 C C . GLU A 1 99 ? 0.362 -6.813 -24.326 1.00 97.94 99 GLU A C 1
ATOM 813 O O . GLU A 1 99 ? 1.249 -7.673 -24.359 1.00 97.94 99 GLU A O 1
ATOM 818 N N . TYR A 1 100 ? -0.294 -6.553 -23.190 1.00 97.31 100 TYR A N 1
ATOM 819 C CA . TYR A 1 100 ? -0.075 -7.308 -21.960 1.00 97.31 100 TYR A CA 1
ATOM 820 C C . TYR A 1 100 ? -0.294 -8.820 -22.131 1.00 97.31 100 TYR A C 1
ATOM 822 O O . TYR A 1 100 ? 0.366 -9.615 -21.453 1.00 97.31 100 TYR A O 1
ATOM 830 N N . LYS A 1 101 ? -1.177 -9.235 -23.056 1.00 97.19 101 LYS A N 1
ATOM 831 C CA . LYS A 1 101 ? -1.427 -10.649 -23.384 1.00 97.19 101 LYS A CA 1
ATOM 832 C C . LYS A 1 101 ? -0.202 -11.315 -24.006 1.00 97.19 101 LYS A C 1
ATOM 834 O O . LYS A 1 101 ? 0.030 -12.496 -23.762 1.00 97.19 101 LYS A O 1
ATOM 839 N N . ASP A 1 102 ? 0.616 -10.536 -24.705 1.00 97.31 102 ASP A N 1
ATOM 840 C CA . ASP A 1 102 ? 1.890 -10.957 -25.296 1.00 97.31 102 ASP A CA 1
ATOM 841 C C . ASP A 1 102 ? 3.075 -10.720 -24.343 1.00 97.31 102 ASP A C 1
ATOM 843 O O . ASP A 1 102 ? 4.245 -10.839 -24.709 1.00 97.31 102 ASP A O 1
ATOM 847 N N . GLY A 1 103 ? 2.786 -10.397 -23.079 1.00 97.00 103 GLY A N 1
ATOM 848 C CA . GLY A 1 103 ? 3.781 -10.228 -22.032 1.00 97.00 103 GLY A CA 1
ATOM 849 C C . GLY A 1 103 ? 4.384 -8.831 -21.933 1.00 97.00 103 GLY A C 1
ATOM 850 O O . GLY A 1 103 ? 5.370 -8.690 -21.207 1.00 97.00 103 GLY A O 1
ATOM 851 N N . LYS A 1 104 ? 3.810 -7.817 -22.595 1.00 98.19 104 LYS A N 1
ATOM 852 C CA . LYS A 1 104 ? 4.240 -6.412 -22.494 1.00 98.19 104 LYS A CA 1
ATOM 853 C C . LYS A 1 104 ? 3.739 -5.746 -21.213 1.00 98.19 104 LYS A C 1
ATOM 855 O O . LYS A 1 104 ? 2.921 -4.838 -21.233 1.00 98.19 104 LYS A O 1
ATOM 860 N N . TYR A 1 105 ? 4.230 -6.238 -20.083 1.00 98.19 105 TYR A N 1
ATOM 861 C CA . TYR A 1 105 ? 3.962 -5.680 -18.764 1.00 98.19 105 TYR A CA 1
ATOM 862 C C . TYR A 1 105 ? 5.161 -5.883 -17.844 1.00 98.19 105 TYR A C 1
ATOM 864 O O . TYR A 1 105 ? 5.982 -6.783 -18.048 1.00 98.19 105 TYR A O 1
ATOM 872 N N . ASN A 1 106 ? 5.223 -5.067 -16.803 1.00 98.12 106 ASN A N 1
ATOM 873 C CA . ASN A 1 106 ? 6.148 -5.190 -15.697 1.00 98.12 106 ASN A CA 1
ATOM 874 C C . ASN A 1 106 ? 5.452 -5.809 -14.484 1.00 98.12 106 ASN A C 1
ATOM 876 O O . ASN A 1 106 ? 4.280 -5.544 -14.214 1.00 98.12 106 ASN A O 1
ATOM 880 N N . LEU A 1 107 ? 6.181 -6.652 -13.753 1.00 98.50 107 LEU A N 1
ATOM 881 C CA . LEU A 1 107 ? 5.723 -7.230 -12.492 1.00 98.50 107 LEU A CA 1
ATOM 882 C C . LEU A 1 107 ? 6.811 -7.066 -11.441 1.00 98.50 107 LEU A C 1
ATOM 884 O O . LEU A 1 107 ? 7.911 -7.597 -11.601 1.00 98.50 107 LEU A O 1
ATOM 888 N N . TYR A 1 108 ? 6.487 -6.356 -10.368 1.00 98.50 108 TYR A N 1
ATOM 889 C CA . TYR A 1 108 ? 7.364 -6.163 -9.224 1.00 98.50 108 TYR A CA 1
ATOM 890 C C . TYR A 1 108 ? 6.890 -7.048 -8.069 1.00 98.50 108 TYR A C 1
ATOM 892 O O . TYR A 1 108 ? 5.736 -6.961 -7.657 1.00 98.50 108 TYR A O 1
ATOM 900 N N . SER A 1 109 ? 7.771 -7.892 -7.538 1.00 98.56 109 SER A N 1
ATOM 901 C CA . SER A 1 109 ? 7.542 -8.665 -6.315 1.00 98.56 109 SER A CA 1
ATOM 902 C C . SER A 1 109 ? 8.037 -7.853 -5.126 1.00 98.56 109 SER A C 1
ATOM 904 O O . SER A 1 109 ? 9.237 -7.601 -5.016 1.00 98.56 109 SER A O 1
ATOM 906 N N . ILE A 1 110 ? 7.133 -7.481 -4.226 1.00 98.69 110 ILE A N 1
ATOM 907 C CA . ILE A 1 110 ? 7.448 -6.787 -2.977 1.00 98.69 110 ILE A CA 1
ATOM 908 C C . ILE A 1 110 ? 7.241 -7.770 -1.833 1.00 98.69 110 ILE A C 1
ATOM 910 O O . ILE A 1 110 ? 6.131 -8.255 -1.629 1.00 98.69 110 ILE A O 1
ATOM 914 N N . LYS A 1 111 ? 8.301 -8.048 -1.079 1.00 98.56 111 LYS A N 1
ATOM 915 C CA . LYS A 1 111 ? 8.287 -8.955 0.070 1.00 98.56 111 LYS A CA 1
ATOM 916 C C . LYS A 1 111 ? 8.744 -8.218 1.310 1.00 98.56 111 LYS A C 1
ATOM 918 O O . LYS A 1 111 ? 9.746 -7.506 1.272 1.00 98.56 111 LYS A O 1
ATOM 923 N N . VAL A 1 112 ? 8.015 -8.408 2.399 1.00 98.44 112 VAL A N 1
ATOM 924 C CA . VAL A 1 112 ? 8.338 -7.839 3.702 1.00 98.44 112 VAL A CA 1
ATOM 925 C C . VAL A 1 112 ? 8.413 -8.972 4.711 1.00 98.44 112 VAL A C 1
ATOM 927 O O . VAL A 1 112 ? 7.459 -9.732 4.858 1.00 98.44 112 VAL A O 1
ATOM 930 N N . ASN A 1 113 ? 9.533 -9.066 5.419 1.00 97.88 113 ASN A N 1
ATOM 931 C CA . ASN A 1 113 ? 9.697 -9.925 6.585 1.00 97.88 113 ASN A CA 1
ATOM 932 C C . ASN A 1 113 ? 9.989 -9.029 7.785 1.00 97.88 113 ASN A C 1
ATOM 934 O O . ASN A 1 113 ? 10.957 -8.269 7.782 1.00 97.88 113 ASN A O 1
ATOM 938 N N . ASN A 1 114 ? 9.147 -9.119 8.809 1.00 96.19 114 ASN A N 1
ATOM 939 C CA . ASN A 1 114 ? 9.392 -8.470 10.081 1.00 96.19 114 ASN A CA 1
ATOM 940 C C . ASN A 1 114 ? 9.697 -9.526 11.147 1.00 96.19 114 ASN A C 1
ATOM 942 O O . ASN A 1 114 ? 8.805 -10.257 11.564 1.00 96.19 114 ASN A O 1
ATOM 946 N N . SER A 1 115 ? 10.942 -9.590 11.611 1.00 93.19 115 SER A N 1
ATOM 947 C CA . SER A 1 115 ? 11.393 -10.532 12.646 1.00 93.19 115 SER A CA 1
ATOM 948 C C . SER A 1 115 ? 12.328 -9.818 13.629 1.00 93.19 115 SER A C 1
ATOM 950 O O . SER A 1 115 ? 11.923 -8.816 14.220 1.00 93.19 115 SER A O 1
ATOM 952 N N . HIS A 1 116 ? 13.576 -10.264 13.805 1.00 91.25 116 HIS A N 1
ATOM 953 C CA . HIS A 1 116 ? 14.595 -9.511 14.553 1.00 91.25 116 HIS A CA 1
ATOM 954 C C . HIS A 1 116 ? 14.990 -8.207 13.847 1.00 91.25 116 HIS A C 1
ATOM 956 O O . HIS A 1 116 ? 15.356 -7.232 14.497 1.00 91.25 116 HIS A O 1
ATOM 962 N N . LYS A 1 117 ? 14.871 -8.185 12.517 1.00 94.44 117 LYS A N 1
ATOM 963 C CA . LYS A 1 117 ? 15.023 -7.004 11.665 1.00 94.44 117 LYS A CA 1
ATOM 964 C C . LYS A 1 117 ? 13.802 -6.887 10.760 1.00 94.44 117 LYS A C 1
ATOM 966 O O . LYS A 1 117 ? 13.119 -7.883 10.513 1.00 94.44 117 LYS A O 1
ATOM 971 N N . LEU A 1 118 ? 13.538 -5.685 10.266 1.00 96.06 118 LEU A N 1
ATOM 972 C CA . LEU A 1 118 ? 12.595 -5.476 9.174 1.00 96.06 118 LEU A CA 1
ATOM 973 C C . LEU A 1 118 ? 13.364 -5.542 7.853 1.00 96.06 118 LEU A C 1
ATOM 975 O O . LEU A 1 118 ? 14.153 -4.644 7.566 1.00 96.06 118 LEU A O 1
ATOM 979 N N . ASN A 1 119 ? 13.117 -6.587 7.066 1.00 97.75 119 ASN A N 1
ATOM 980 C CA . ASN A 1 119 ? 13.614 -6.730 5.703 1.00 97.75 119 ASN A CA 1
ATOM 981 C C . ASN A 1 119 ? 12.503 -6.391 4.703 1.00 97.75 119 ASN A C 1
ATOM 983 O O . ASN A 1 119 ? 11.380 -6.887 4.816 1.00 97.75 119 ASN A O 1
ATOM 987 N N . ILE A 1 120 ? 12.826 -5.564 3.713 1.00 98.19 120 ILE A N 1
ATOM 988 C CA . ILE A 1 120 ? 11.950 -5.238 2.587 1.00 98.19 120 ILE A CA 1
ATOM 989 C C . ILE A 1 120 ? 12.742 -5.467 1.308 1.00 98.19 120 ILE A C 1
ATOM 991 O O . ILE A 1 120 ? 13.784 -4.846 1.099 1.00 98.19 120 ILE A O 1
ATOM 995 N N . THR A 1 121 ? 12.227 -6.330 0.440 1.00 98.44 121 THR A N 1
ATOM 996 C CA . THR A 1 121 ? 12.815 -6.627 -0.865 1.00 98.44 121 THR A CA 1
ATOM 997 C C . THR A 1 121 ? 11.820 -6.295 -1.966 1.00 98.44 121 THR A C 1
ATOM 999 O O . THR A 1 121 ? 10.658 -6.689 -1.894 1.00 98.44 121 THR A O 1
ATOM 1002 N N . ILE A 1 122 ? 12.274 -5.575 -2.990 1.00 98.50 122 ILE A N 1
ATOM 1003 C CA . ILE A 1 122 ? 11.473 -5.195 -4.154 1.00 98.50 122 ILE A CA 1
ATOM 1004 C C . ILE A 1 122 ? 12.253 -5.584 -5.400 1.00 98.50 122 ILE A C 1
ATOM 1006 O O . ILE A 1 122 ? 13.318 -5.029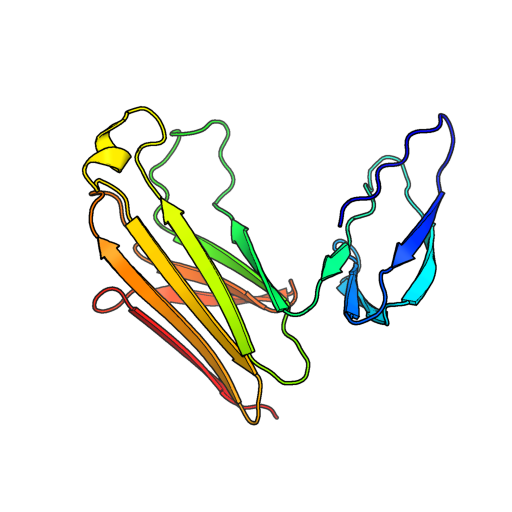 -5.653 1.00 98.50 122 ILE A O 1
ATOM 1010 N N . ASP A 1 123 ? 11.713 -6.521 -6.170 1.00 98.31 123 ASP A N 1
ATOM 1011 C CA . ASP A 1 123 ? 12.348 -7.074 -7.364 1.00 98.31 123 ASP A CA 1
ATOM 1012 C C . ASP A 1 123 ? 11.445 -6.885 -8.582 1.00 98.31 123 ASP A C 1
ATOM 1014 O O . ASP A 1 123 ? 10.300 -7.336 -8.572 1.00 98.31 123 ASP A O 1
ATOM 1018 N N . LEU A 1 124 ? 11.950 -6.285 -9.662 1.00 98.31 124 LEU A N 1
ATOM 1019 C CA . LEU A 1 124 ? 11.287 -6.349 -10.967 1.00 98.31 124 LEU A CA 1
ATOM 1020 C C . LEU A 1 124 ? 11.533 -7.739 -11.572 1.00 98.31 124 LEU A C 1
ATOM 1022 O O . LEU A 1 124 ? 12.566 -8.002 -12.186 1.00 98.31 124 LEU A O 1
ATOM 1026 N N . ILE A 1 125 ? 10.572 -8.639 -11.372 1.00 97.75 125 ILE A N 1
ATOM 1027 C CA . ILE A 1 125 ? 10.665 -10.056 -11.751 1.00 97.75 125 ILE A CA 1
ATOM 1028 C C . ILE A 1 125 ? 10.219 -10.327 -13.191 1.00 97.75 125 ILE A C 1
ATOM 1030 O O . ILE A 1 125 ? 10.528 -11.379 -13.750 1.00 97.75 125 ILE A O 1
ATOM 1034 N N . LYS A 1 126 ? 9.520 -9.377 -13.819 1.00 97.81 126 LYS A N 1
ATOM 1035 C CA . LYS A 1 126 ? 9.239 -9.387 -15.257 1.00 97.81 126 LYS A CA 1
ATOM 1036 C C . LYS A 1 126 ? 9.375 -7.984 -15.815 1.00 97.81 126 LYS A C 1
ATOM 1038 O O . LYS A 1 126 ? 8.711 -7.087 -15.319 1.00 97.81 126 LYS A O 1
ATOM 1043 N N . ASN A 1 127 ? 10.199 -7.830 -16.846 1.00 97.06 127 ASN A N 1
ATOM 1044 C CA . ASN A 1 127 ? 10.451 -6.566 -17.531 1.00 97.06 127 ASN A CA 1
ATOM 1045 C C . ASN A 1 127 ? 9.993 -6.67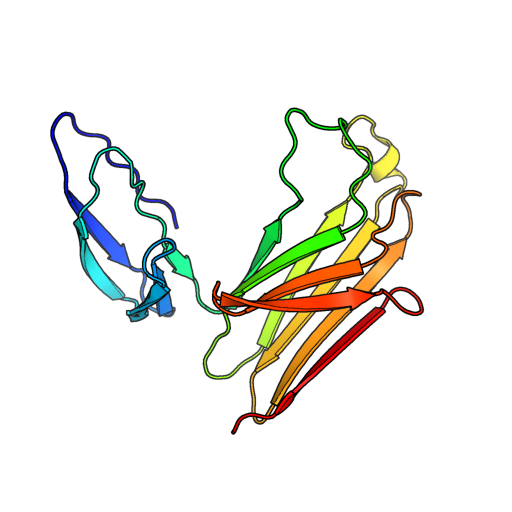6 -18.993 1.00 97.06 127 ASN A C 1
ATOM 1047 O O . ASN A 1 127 ? 10.766 -7.073 -19.865 1.00 97.06 127 ASN A O 1
ATOM 1051 N N . GLY A 1 128 ? 8.705 -6.438 -19.230 1.00 96.88 128 GLY A N 1
ATOM 1052 C CA . GLY A 1 128 ? 8.079 -6.521 -20.551 1.00 96.88 128 GLY A CA 1
ATOM 1053 C C . GLY A 1 128 ? 7.601 -5.177 -21.095 1.00 96.88 128 GLY A C 1
ATOM 1054 O O . GLY A 1 128 ? 7.349 -5.073 -22.296 1.00 96.88 128 GLY A O 1
ATOM 1055 N N . TYR A 1 129 ? 7.495 -4.159 -20.240 1.00 95.75 129 TYR A N 1
ATOM 1056 C CA . TYR A 1 129 ? 7.038 -2.817 -20.579 1.00 95.75 129 TYR A CA 1
ATOM 1057 C C . TYR A 1 129 ? 8.166 -1.797 -20.386 1.00 95.75 129 TYR A C 1
ATOM 1059 O O . TYR A 1 129 ? 8.920 -1.845 -19.417 1.00 95.75 129 TYR A O 1
ATOM 1067 N N . ASN A 1 130 ? 8.307 -0.867 -21.331 1.00 92.31 130 ASN A N 1
ATOM 1068 C CA . ASN A 1 130 ? 9.482 0.004 -21.432 1.00 92.31 130 ASN A CA 1
ATOM 1069 C C . ASN A 1 130 ? 9.569 1.080 -20.338 1.00 92.31 130 ASN A C 1
ATOM 1071 O O . ASN A 1 130 ? 10.654 1.619 -20.109 1.00 92.31 130 ASN A O 1
ATOM 1075 N N . LYS A 1 131 ? 8.461 1.405 -19.662 1.00 92.75 131 LYS A N 1
ATOM 1076 C CA . LYS A 1 131 ? 8.472 2.337 -18.533 1.00 92.75 131 LYS A CA 1
ATOM 1077 C C . LYS A 1 131 ? 8.675 1.567 -17.233 1.00 92.75 131 LYS A C 1
ATOM 1079 O O . LYS A 1 131 ? 7.792 0.835 -16.803 1.00 92.75 131 LYS A O 1
ATOM 1084 N N . ILE A 1 132 ? 9.827 1.780 -16.604 1.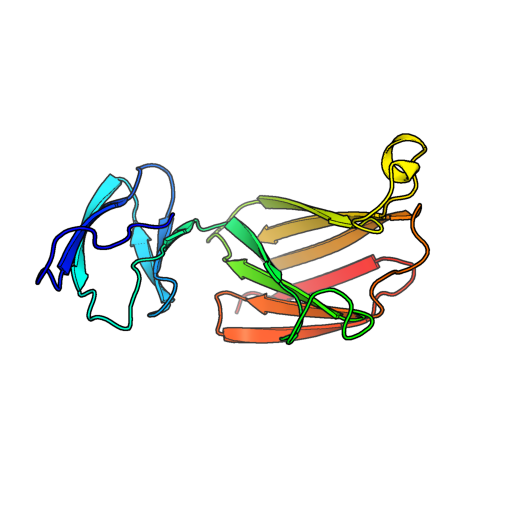00 94.50 132 ILE A N 1
ATOM 1085 C CA . ILE A 1 132 ? 10.163 1.285 -15.264 1.00 94.50 132 ILE A CA 1
ATOM 1086 C C . ILE A 1 132 ? 10.289 2.452 -14.279 1.00 94.50 132 ILE A C 1
ATOM 1088 O O . ILE A 1 132 ? 10.521 3.595 -14.689 1.00 94.50 132 ILE A O 1
ATOM 1092 N N . TYR A 1 133 ? 10.149 2.154 -12.988 1.00 96.06 133 TYR A N 1
ATOM 1093 C CA . TYR A 1 133 ? 10.464 3.092 -11.911 1.00 96.06 133 TYR A CA 1
ATOM 1094 C C . TYR A 1 133 ? 11.979 3.252 -11.739 1.00 96.06 133 TYR A C 1
ATOM 1096 O O . TYR A 1 133 ? 12.717 2.268 -11.750 1.00 96.06 133 TYR A O 1
ATOM 1104 N N . ASP A 1 134 ? 12.421 4.489 -11.525 1.00 95.88 134 ASP A N 1
ATOM 1105 C CA . ASP A 1 134 ? 13.811 4.823 -11.209 1.00 95.88 134 ASP A CA 1
ATOM 1106 C C . ASP A 1 134 ? 14.079 4.631 -9.701 1.00 95.88 134 ASP A C 1
ATOM 1108 O O . ASP A 1 134 ? 15.179 4.273 -9.270 1.00 95.88 134 ASP A O 1
ATOM 1112 N N . GLU A 1 135 ? 13.048 4.842 -8.879 1.00 96.69 135 GLU A N 1
ATOM 1113 C CA . GLU A 1 135 ? 13.121 4.793 -7.421 1.00 96.69 135 GLU A CA 1
ATOM 1114 C C . GLU A 1 135 ? 11.803 4.351 -6.773 1.00 96.69 135 GLU A C 1
ATOM 1116 O O . GLU A 1 135 ? 10.734 4.330 -7.389 1.00 96.69 135 GLU A O 1
ATOM 1121 N N . VAL A 1 136 ? 11.895 4.005 -5.492 1.00 97.12 136 VAL A N 1
ATOM 1122 C CA . VAL A 1 136 ? 10.767 3.691 -4.624 1.00 97.12 136 VAL A CA 1
ATOM 1123 C C . VAL A 1 136 ? 10.811 4.555 -3.366 1.00 97.12 136 VAL A C 1
ATOM 1125 O O . VAL A 1 136 ? 11.847 4.673 -2.705 1.00 97.12 136 VAL A O 1
ATOM 1128 N N . GLN A 1 137 ? 9.667 5.140 -3.022 1.00 97.06 137 GLN A N 1
ATOM 1129 C CA . GLN A 1 137 ? 9.417 5.766 -1.730 1.00 97.06 137 GLN A CA 1
ATOM 1130 C C . GLN A 1 137 ? 8.588 4.810 -0.873 1.00 97.06 137 GLN A C 1
ATOM 1132 O O . GLN A 1 137 ? 7.471 4.461 -1.237 1.00 97.06 137 GLN A O 1
ATOM 1137 N N . ILE A 1 138 ? 9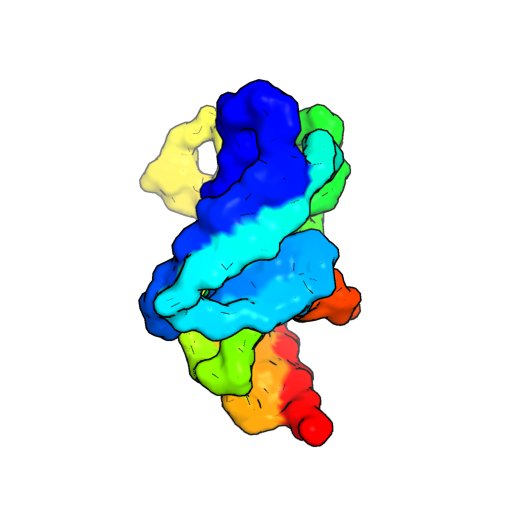.100 4.423 0.288 1.00 96.81 138 ILE A N 1
ATOM 1138 C CA . ILE A 1 138 ? 8.394 3.568 1.242 1.00 96.81 138 ILE A CA 1
ATOM 1139 C C . ILE A 1 138 ? 7.960 4.408 2.434 1.00 96.81 138 ILE A C 1
ATOM 1141 O O . ILE A 1 138 ? 8.796 5.016 3.101 1.00 96.81 138 ILE A O 1
ATOM 1145 N N . ASN A 1 139 ? 6.662 4.404 2.711 1.00 95.44 139 ASN A N 1
ATOM 1146 C CA . ASN A 1 139 ? 6.059 5.002 3.890 1.00 95.44 139 ASN A CA 1
ATOM 1147 C C . ASN A 1 139 ? 5.726 3.876 4.883 1.00 95.44 139 ASN A C 1
ATOM 1149 O O . ASN A 1 139 ? 4.761 3.134 4.691 1.00 95.44 139 ASN A O 1
ATOM 1153 N N . LEU A 1 140 ? 6.514 3.725 5.948 1.00 93.56 140 LEU A N 1
ATOM 1154 C CA . LEU A 1 140 ? 6.255 2.717 6.981 1.00 93.56 140 LEU A CA 1
ATOM 1155 C C . LEU A 1 140 ? 5.217 3.232 7.975 1.00 93.56 140 LEU A C 1
ATOM 1157 O O . LEU A 1 140 ? 5.390 4.308 8.552 1.00 93.56 140 LEU A O 1
ATOM 1161 N N . ASN A 1 141 ? 4.147 2.456 8.168 1.00 89.81 141 ASN A N 1
ATOM 1162 C CA . ASN A 1 141 ? 3.039 2.730 9.090 1.00 89.81 141 ASN A CA 1
ATOM 1163 C C . ASN A 1 141 ? 2.463 4.155 8.950 1.00 89.81 141 ASN A C 1
ATOM 1165 O O . ASN A 1 141 ? 1.960 4.744 9.904 1.00 89.81 141 ASN A O 1
ATOM 1169 N N . GLY A 1 142 ? 2.548 4.721 7.740 1.00 80.44 142 GLY A N 1
ATOM 1170 C CA . GLY A 1 142 ? 2.044 6.052 7.408 1.00 80.44 142 GLY A CA 1
ATOM 1171 C C . GLY A 1 142 ? 2.854 7.238 7.948 1.00 80.44 142 GLY A C 1
ATOM 1172 O O . GLY A 1 142 ? 2.331 8.349 7.922 1.00 80.44 142 GLY A O 1
ATOM 1173 N N . THR A 1 143 ? 4.088 7.045 8.433 1.00 78.94 143 THR A N 1
ATOM 1174 C CA . THR A 1 143 ? 4.895 8.130 9.032 1.00 78.94 143 THR A CA 1
ATOM 1175 C C . THR A 1 143 ? 6.317 8.218 8.477 1.00 78.94 143 THR A C 1
ATOM 1177 O O . THR A 1 143 ? 6.733 9.288 8.029 1.00 78.94 143 THR A O 1
ATOM 1180 N N . ASN A 1 144 ? 7.067 7.113 8.463 1.00 80.25 144 ASN A N 1
ATOM 1181 C CA . ASN A 1 144 ? 8.489 7.127 8.108 1.00 80.25 144 ASN A CA 1
ATOM 1182 C C . ASN A 1 144 ? 8.692 6.966 6.606 1.00 80.25 144 ASN A C 1
ATOM 1184 O O . ASN A 1 144 ? 8.311 5.940 6.048 1.00 80.25 144 ASN A O 1
ATOM 1188 N N . LYS A 1 145 ? 9.346 7.944 5.972 1.00 90.25 145 LYS A N 1
ATOM 1189 C CA . LYS A 1 145 ? 9.625 7.934 4.532 1.00 90.25 145 LYS A CA 1
ATOM 1190 C C . LYS A 1 145 ? 11.059 7.502 4.249 1.00 90.25 145 LYS A C 1
ATOM 1192 O O . LYS A 1 145 ? 12.005 8.131 4.718 1.00 90.25 145 LYS A O 1
ATOM 1197 N N . LEU A 1 146 ? 11.217 6.461 3.440 1.00 94.56 146 LEU A N 1
ATOM 1198 C CA . LEU A 1 146 ? 12.502 5.970 2.952 1.00 94.56 146 LEU A CA 1
ATOM 1199 C C . LEU A 1 146 ? 12.510 6.035 1.430 1.00 94.56 146 LEU A C 1
ATOM 1201 O O . LEU A 1 146 ? 11.675 5.410 0.788 1.00 94.56 146 LEU A O 1
ATOM 1205 N N . LEU A 1 147 ? 13.465 6.760 0.855 1.00 96.19 147 LEU A N 1
ATOM 1206 C CA . LEU A 1 147 ? 13.660 6.812 -0.591 1.00 96.19 147 LEU A CA 1
ATOM 1207 C C . LEU A 1 147 ? 14.847 5.930 -0.984 1.00 96.19 147 LEU A C 1
ATOM 1209 O O . LEU A 1 147 ? 15.913 6.022 -0.363 1.00 96.19 147 LEU A O 1
ATOM 1213 N N . ARG A 1 148 ? 14.675 5.065 -1.984 1.00 97.38 148 ARG A N 1
ATOM 1214 C CA . ARG A 1 148 ? 15.732 4.195 -2.520 1.00 97.38 148 ARG A CA 1
ATOM 1215 C C . ARG A 1 148 ? 15.643 4.136 -4.037 1.00 97.38 148 ARG A C 1
ATOM 1217 O O . ARG A 1 148 ? 14.553 4.012 -4.582 1.00 97.38 148 ARG A O 1
ATOM 1224 N N . LYS A 1 149 ? 16.789 4.186 -4.712 1.00 97.38 149 LYS A N 1
ATOM 1225 C CA . LYS A 1 149 ? 16.871 3.950 -6.157 1.00 97.38 149 LYS A CA 1
ATOM 1226 C C . LYS A 1 149 ? 16.903 2.457 -6.438 1.00 97.38 149 LYS A C 1
ATOM 1228 O O . LYS A 1 149 ? 17.461 1.707 -5.641 1.00 97.38 149 LYS A O 1
ATOM 1233 N N . PHE A 1 150 ? 16.335 2.047 -7.566 1.00 96.75 150 PHE A N 1
ATOM 1234 C CA . PHE A 1 150 ? 16.524 0.687 -8.051 1.00 96.75 150 PHE A CA 1
ATOM 1235 C C . PHE A 1 150 ? 17.961 0.511 -8.546 1.00 96.75 150 PHE A C 1
ATOM 1237 O O . PHE A 1 150 ? 18.441 1.274 -9.384 1.00 96.75 150 PHE A O 1
ATOM 1244 N N . GLU A 1 151 ? 18.632 -0.527 -8.059 1.00 95.75 151 GLU A N 1
ATOM 1245 C CA . GLU A 1 151 ? 19.942 -0.954 -8.542 1.00 95.75 151 GLU A CA 1
ATOM 1246 C C . GLU A 1 151 ? 19.798 -2.361 -9.109 1.00 95.75 151 GLU A C 1
ATOM 1248 O O . GLU A 1 151 ? 19.317 -3.265 -8.429 1.00 95.75 151 GLU A O 1
ATOM 1253 N N . ASN A 1 152 ? 20.161 -2.553 -10.381 1.00 92.81 152 ASN A N 1
ATOM 1254 C CA . ASN A 1 152 ? 19.971 -3.828 -11.083 1.00 92.81 152 ASN A CA 1
ATOM 1255 C C . ASN A 1 152 ? 18.548 -4.391 -10.912 1.00 92.81 152 ASN A C 1
ATOM 1257 O O . ASN A 1 152 ? 18.379 -5.572 -10.614 1.00 92.81 152 ASN A O 1
ATOM 1261 N N . ASN A 1 153 ? 17.530 -3.537 -11.093 1.00 93.44 153 ASN A N 1
ATOM 1262 C CA . ASN A 1 153 ? 16.112 -3.903 -10.993 1.00 93.44 153 ASN A CA 1
ATOM 1263 C C . ASN A 1 153 ? 15.650 -4.358 -9.592 1.00 93.44 153 ASN A C 1
ATOM 1265 O O . ASN A 1 153 ? 14.573 -4.947 -9.465 1.00 93.44 153 ASN A O 1
ATOM 1269 N N . LYS A 1 154 ? 16.433 -4.057 -8.548 1.00 97.62 154 LYS A N 1
ATOM 1270 C CA . LYS A 1 154 ? 16.186 -4.484 -7.170 1.00 97.62 154 LYS A CA 1
ATOM 1271 C C . LYS A 1 154 ? 16.362 -3.347 -6.161 1.00 97.62 154 LYS A C 1
ATOM 1273 O O . LYS A 1 154 ? 17.190 -2.457 -6.339 1.00 97.62 154 LYS A O 1
ATOM 1278 N N . VAL A 1 155 ? 15.605 -3.416 -5.070 1.00 98.12 155 VAL A N 1
ATOM 1279 C CA . VAL A 1 155 ? 15.823 -2.657 -3.831 1.00 98.12 155 VAL A CA 1
ATOM 1280 C C . VAL A 1 155 ? 15.780 -3.626 -2.653 1.00 98.12 155 VAL A C 1
ATOM 1282 O O . VAL A 1 155 ? 14.888 -4.470 -2.576 1.00 98.12 155 VAL A O 1
ATOM 1285 N N . VAL A 1 156 ? 16.730 -3.488 -1.727 1.00 97.44 156 VAL A N 1
ATOM 1286 C CA . VAL A 1 156 ? 16.751 -4.207 -0.446 1.00 97.44 156 VAL A CA 1
ATOM 1287 C C . VAL A 1 156 ? 16.926 -3.196 0.678 1.00 97.44 156 VAL A C 1
ATOM 1289 O O . VAL A 1 156 ? 17.753 -2.287 0.584 1.00 97.44 156 VAL A O 1
ATOM 1292 N N . ILE A 1 157 ? 16.132 -3.337 1.733 1.00 95.75 157 ILE A N 1
ATOM 1293 C CA . ILE A 1 157 ? 16.203 -2.507 2.932 1.00 95.75 157 ILE A CA 1
ATOM 1294 C C . ILE A 1 157 ? 16.191 -3.422 4.144 1.00 95.75 157 ILE A C 1
ATOM 1296 O O . ILE A 1 157 ? 15.266 -4.213 4.298 1.00 95.75 157 ILE A O 1
ATOM 1300 N N . ASP A 1 158 ? 17.176 -3.241 5.017 1.00 94.94 158 ASP A N 1
ATOM 1301 C CA . ASP A 1 158 ? 17.236 -3.861 6.334 1.00 94.94 158 ASP A CA 1
ATOM 1302 C C . ASP A 1 158 ? 17.211 -2.765 7.401 1.00 94.94 158 ASP A C 1
ATOM 1304 O O . ASP A 1 158 ? 18.001 -1.819 7.350 1.00 94.94 158 ASP A O 1
ATOM 1308 N N . ILE A 1 159 ? 16.289 -2.876 8.355 1.00 92.88 159 ILE A N 1
ATOM 1309 C CA . ILE A 1 159 ? 16.168 -1.958 9.491 1.00 92.88 159 ILE A CA 1
ATOM 1310 C C . ILE A 1 159 ? 16.258 -2.773 10.776 1.00 92.88 159 ILE A C 1
ATOM 1312 O O . ILE A 1 159 ? 15.436 -3.660 11.020 1.00 92.88 159 ILE A O 1
ATOM 1316 N N . ASP A 1 160 ? 17.258 -2.469 11.597 1.00 89.19 160 ASP A N 1
ATOM 1317 C CA . ASP A 1 160 ? 17.409 -3.069 12.919 1.00 89.19 160 ASP A CA 1
ATOM 1318 C C . ASP A 1 160 ? 16.300 -2.586 13.864 1.00 89.19 160 ASP A C 1
ATOM 1320 O O . ASP A 1 160 ? 15.925 -1.410 13.857 1.00 89.19 160 ASP A O 1
ATOM 1324 N N . LYS A 1 161 ? 15.761 -3.501 14.678 1.00 80.38 161 LYS A N 1
ATOM 1325 C CA . LYS A 1 161 ? 14.864 -3.140 15.781 1.00 80.38 161 LYS A CA 1
ATOM 1326 C C . LYS A 1 161 ? 15.716 -2.713 16.978 1.00 80.38 161 LYS A C 1
ATOM 1328 O O . LYS A 1 161 ? 16.592 -3.470 17.393 1.00 80.38 161 LYS A O 1
ATOM 1333 N N . ASN A 1 162 ? 15.466 -1.506 17.489 1.00 60.16 162 ASN A N 1
ATOM 1334 C CA . ASN A 1 162 ? 16.029 -1.037 18.760 1.00 60.16 162 ASN A CA 1
ATOM 1335 C C . ASN A 1 162 ? 15.434 -1.799 19.946 1.00 60.16 162 ASN A C 1
ATOM 1337 O O . ASN A 1 162 ? 14.232 -2.150 19.865 1.00 60.16 162 ASN A O 1
#

Sequence (162 aa):
MVAPVLEQGKKARMIYLPKGDNWIDYWTKESFEGGQYIIKEAPLEICPIYIKEGSIIPNFPELSYIGEKDIKTLILDIYTVKEGEFEYHHYQDDGESFEYKDGKYNLYSIKVNNSHKLNITIDLIKNGYNKIYDEVQINLNGTNKLLRKFENNKVVIDIDKN

Radius of gyration: 18.26 Å; Cα contacts (8 Å, |Δi|>4): 336; chains: 1; bounding box: 48×29×44 Å

Solvent-accessible surface area (backbone atoms only — not comparable to full-atom values): 9483 Å² total; per-residue (Å²): 92,77,57,72,87,84,59,87,91,60,45,59,47,79,42,76,38,64,61,94,45,44,34,27,35,69,85,82,60,50,76,41,75,34,60,42,76,45,78,43,83,27,53,96,93,44,71,50,38,36,43,52,52,53,38,73,44,81,49,65,76,94,69,96,50,92,79,79,61,88,74,41,51,43,31,33,43,35,29,71,50,89,62,53,73,42,73,47,76,50,76,46,62,85,90,77,74,69,54,52,80,80,48,31,27,30,34,31,44,37,39,38,40,28,64,81,39,40,38,40,38,37,35,58,79,35,85,40,36,94,81,66,60,56,28,38,38,38,25,46,67,81,72,50,77,46,78,46,62,52,54,95,57,30,41,79,46,80,43,81,66,131

pLDDT: mean 94.22, std 4.82, range [60.16, 98.69]

Secondary structure (DSSP, 8-state):
-B----STT--EEEEEEPTTSEEEETTT--EEESSEEEEEE--TT---BEEETTEEEEE----SSTTSS---EEEEEEE--SSEEEEEEEEE--SSSSGGGGT--EEEEEEEEESSEEEEEEEEEEE-SS---SEEEEEETTTEEEEEE-BTTEEEEEEE--

Nearest PDB structures (foldseek):
  6jr7-assembly4_D  TM=9.152E-01  e=1.809E-11  Flavobacterium johnsoniae UW101
  7knc-assembly1_A  TM=8.672E-01  e=1.735E-10  Xanthomonas citri pv. citri str. 306
  5jou-assembly1_A  TM=8.778E-01  e=3.819E-10  Bacteroides ovatus
  2xvl-assembly1_A  TM=8.678E-01  e=9.841E-10  Cellvibrio japonicus
  2qmj-assembly1_A  TM=8.118E-01  e=1.892E-07  Homo sapiens

Foldseek 3Di:
DWDFDDDPPDQKDWDAFAAPWWKAWPPPRDIDHHDDIDIDGHDPPDTTDIDTAQDWDWDFPDDPDPPPDQTQEIEIEHRHDQFAKHKDKDKAAPVPDPCVVVVQIWIWIWMWGDDQKTKIKIARPGHRHPRDHQWYWYQYSNHDTDIDGDDPRMDIDIGGDD

Organism: NCBI:txid1076179